Protein AF-A0A1I7V0J4-F1 (afdb_monomer)

Radius of gyration: 15.52 Å; Cα contacts (8 Å, |Δi|>4): 123; chains: 1; bounding box: 36×42×36 Å

Organism: NCBI:txid1561998

Solvent-accessible surface area (backbone atoms only — not comparable to full-atom values): 6630 Å² total; per-residue (Å²): 136,82,81,87,67,74,75,66,84,69,79,84,57,86,84,48,70,38,74,47,82,46,77,40,45,30,95,45,38,93,50,45,67,62,52,53,53,52,38,48,75,68,63,39,44,76,78,44,79,46,80,45,69,46,49,64,68,65,47,51,64,61,43,78,79,60,88,80,60,76,69,54,58,61,49,39,52,50,42,41,75,32,53,20,38,40,32,38,34,33,24,62,63,38,68,68,58,46,52,56,54,51,51,54,54,56,61,60,71,76,108

Mean predicted aligned error: 9.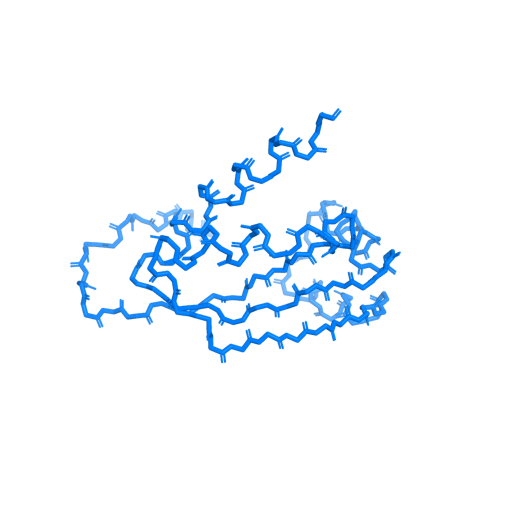18 Å

Structure (mmCIF, N/CA/C/O backbone):
data_AF-A0A1I7V0J4-F1
#
_entry.id   AF-A0A1I7V0J4-F1
#
loop_
_atom_site.group_PDB
_atom_site.id
_atom_site.type_symbol
_atom_site.label_atom_id
_atom_site.label_alt_id
_atom_site.label_comp_id
_atom_site.label_asym_id
_atom_site.label_entity_id
_atom_site.label_seq_id
_atom_site.pdbx_PDB_ins_code
_atom_site.Cartn_x
_atom_site.Cartn_y
_atom_site.Cartn_z
_atom_site.occupancy
_atom_site.B_iso_or_equiv
_atom_site.auth_seq_id
_atom_site.auth_comp_id
_atom_site.auth_asym_id
_atom_site.auth_atom_id
_atom_site.pdbx_PDB_model_num
ATOM 1 N N . MET A 1 1 ? 1.436 30.704 12.531 1.00 35.38 1 MET A N 1
ATOM 2 C CA . MET A 1 1 ? 1.407 29.754 13.664 1.00 35.38 1 MET A CA 1
ATOM 3 C C . MET A 1 1 ? 0.641 28.520 13.210 1.00 35.38 1 MET A C 1
ATOM 5 O O . MET A 1 1 ? -0.579 28.516 13.292 1.00 35.38 1 MET A O 1
ATOM 9 N N . TYR A 1 2 ? 1.328 27.527 12.644 1.00 38.53 2 TYR A N 1
ATOM 10 C CA . TYR A 1 2 ? 0.694 26.262 12.268 1.00 38.53 2 TYR A CA 1
ATOM 11 C C . TYR A 1 2 ? 0.599 25.384 13.513 1.00 38.53 2 TYR A C 1
ATOM 13 O O . TYR A 1 2 ? 1.601 25.118 14.174 1.00 38.53 2 TYR A O 1
ATOM 21 N N . ARG A 1 3 ? -0.628 25.012 13.879 1.00 37.53 3 ARG A N 1
ATOM 22 C CA . ARG A 1 3 ? -0.902 24.104 14.989 1.00 37.53 3 ARG A CA 1
ATOM 23 C C . ARG A 1 3 ? -0.342 22.730 14.640 1.00 37.53 3 ARG A C 1
ATOM 25 O O . ARG A 1 3 ? -0.909 22.011 13.827 1.00 37.53 3 ARG A O 1
ATOM 32 N N . SER A 1 4 ? 0.742 22.366 15.313 1.00 47.59 4 SER A N 1
ATOM 33 C CA . SER A 1 4 ? 1.170 20.988 15.536 1.00 47.59 4 SER A CA 1
ATOM 34 C C . SER A 1 4 ? 0.140 20.276 16.420 1.00 47.59 4 SER A C 1
ATOM 36 O O . SER A 1 4 ? 0.397 19.970 17.580 1.00 47.59 4 SER A O 1
ATOM 38 N N . GLU A 1 5 ? -1.065 20.053 15.906 1.00 39.56 5 GLU A N 1
ATOM 39 C CA . GLU A 1 5 ? -1.998 19.113 16.514 1.00 39.56 5 GLU A CA 1
ATOM 40 C C . GLU A 1 5 ? -1.743 17.759 15.861 1.00 39.56 5 GLU A C 1
ATOM 42 O O . GLU A 1 5 ? -2.429 17.352 14.929 1.00 39.56 5 GLU A O 1
ATOM 47 N N . ILE A 1 6 ? -0.718 17.063 16.372 1.00 46.78 6 ILE A N 1
ATOM 48 C CA . ILE A 1 6 ? -0.689 15.600 16.342 1.00 46.78 6 ILE A CA 1
ATOM 49 C C . ILE A 1 6 ? -2.062 15.195 16.852 1.00 46.78 6 ILE A C 1
ATOM 51 O O . ILE A 1 6 ? -2.374 15.417 18.027 1.00 46.78 6 ILE A O 1
ATOM 55 N N . SER A 1 7 ? -2.914 14.737 15.939 1.00 46.06 7 SER A N 1
ATOM 56 C CA . SER A 1 7 ? -4.286 14.381 16.241 1.00 46.06 7 SER A CA 1
ATOM 57 C C . SER A 1 7 ? -4.218 13.378 17.381 1.00 46.06 7 SER A C 1
ATOM 59 O O . SER A 1 7 ? -3.723 12.263 17.214 1.00 46.06 7 SER A O 1
ATOM 61 N N . LYS A 1 8 ? -4.623 13.812 18.581 1.00 43.84 8 LYS A N 1
ATOM 62 C CA . LYS A 1 8 ? -4.822 12.903 19.708 1.00 43.84 8 LYS A CA 1
ATOM 63 C C . LYS A 1 8 ? -5.669 11.744 19.178 1.00 43.84 8 LYS A C 1
ATOM 65 O O . LYS A 1 8 ? -6.575 12.034 18.391 1.00 43.84 8 LYS A O 1
ATOM 70 N N . PRO A 1 9 ? -5.401 10.482 19.564 1.00 49.00 9 PRO A N 1
ATOM 71 C CA . PRO A 1 9 ? -6.249 9.370 19.159 1.00 49.00 9 PRO A CA 1
ATOM 72 C C . PRO A 1 9 ? -7.684 9.750 19.521 1.00 49.00 9 PRO A C 1
ATOM 74 O O . PRO A 1 9 ? -8.005 9.948 20.696 1.00 49.00 9 PRO A O 1
ATOM 77 N N . GLN A 1 10 ? -8.494 10.023 18.495 1.00 53.41 10 GLN A N 1
ATOM 78 C CA . GLN A 1 10 ? -9.880 10.406 18.687 1.00 53.41 10 GLN A CA 1
ATOM 79 C C . GLN A 1 10 ? -10.542 9.228 19.393 1.00 53.41 10 GLN A C 1
ATOM 81 O O . GLN A 1 10 ? -10.367 8.083 18.981 1.00 53.41 10 GLN A O 1
ATOM 86 N N . LEU A 1 11 ? -11.223 9.525 20.501 1.00 49.06 11 LEU A N 1
ATOM 87 C CA . LEU A 1 11 ? -11.987 8.557 21.281 1.00 49.06 11 LEU A CA 1
ATOM 88 C C . LEU A 1 11 ? -12.774 7.638 20.340 1.00 49.06 11 LEU A C 1
ATOM 90 O O . LEU A 1 11 ? -13.520 8.114 19.484 1.00 49.06 11 LEU A O 1
ATOM 94 N N . GLU A 1 12 ? -12.539 6.337 20.506 1.00 53.78 12 GLU A N 1
ATOM 95 C CA . GLU A 1 12 ? -12.993 5.242 19.654 1.00 53.78 12 GLU A CA 1
ATOM 96 C C . GLU A 1 12 ? -14.500 5.312 19.389 1.00 53.78 12 GLU A C 1
ATOM 98 O O . GLU A 1 12 ? -15.322 4.852 20.181 1.00 53.78 12 GLU A O 1
ATOM 103 N N . ASN A 1 13 ? -14.880 5.856 18.236 1.00 51.06 13 ASN A N 1
ATOM 104 C CA . ASN A 1 13 ? -16.214 5.644 17.704 1.00 51.06 13 ASN A CA 1
ATOM 105 C C . ASN A 1 13 ? -16.163 4.347 16.894 1.00 51.06 13 ASN A C 1
ATOM 107 O O . ASN A 1 13 ? -15.797 4.352 15.722 1.00 51.06 13 ASN A O 1
ATOM 111 N N . SER A 1 14 ? -16.513 3.222 17.524 1.00 54.78 14 SER A N 1
ATOM 112 C CA . SER A 1 14 ? -16.486 1.882 16.903 1.00 54.78 14 SER A CA 1
ATOM 113 C C . SER A 1 14 ? -17.352 1.751 15.640 1.00 54.78 14 SER A C 1
ATOM 115 O O . SER A 1 14 ? -17.214 0.784 14.897 1.00 54.78 14 SER A O 1
ATOM 117 N N . ASN A 1 15 ? -18.209 2.741 15.372 1.00 60.75 15 ASN A N 1
ATOM 118 C CA . ASN A 1 15 ? -19.060 2.820 14.188 1.00 60.75 15 ASN A CA 1
ATOM 119 C C . ASN A 1 15 ? -18.426 3.575 13.005 1.00 60.75 15 ASN A C 1
ATOM 121 O O . ASN A 1 15 ? -19.000 3.569 11.916 1.00 60.75 15 ASN A O 1
ATOM 125 N N . LEU A 1 16 ? -17.277 4.238 13.184 1.00 71.62 16 LEU A N 1
ATOM 126 C CA . LEU A 1 16 ? -16.562 4.870 12.075 1.00 71.62 16 LEU A CA 1
ATOM 127 C C . LEU A 1 16 ? -15.712 3.816 11.355 1.00 71.62 16 LEU A C 1
ATOM 129 O O . LEU A 1 16 ? -14.866 3.141 11.948 1.00 71.62 16 LEU A O 1
ATOM 133 N N . ILE A 1 17 ? -15.987 3.651 10.062 1.00 84.38 17 ILE A N 1
ATOM 134 C CA . ILE A 1 17 ? -15.196 2.824 9.155 1.00 84.38 17 ILE A CA 1
ATOM 135 C C . ILE A 1 17 ? -14.278 3.772 8.390 1.00 84.38 17 ILE A C 1
ATOM 137 O O . ILE A 1 17 ? -14.728 4.484 7.490 1.00 84.38 17 ILE A O 1
ATOM 141 N N . ASP A 1 18 ? -12.995 3.764 8.739 1.00 89.25 18 ASP A N 1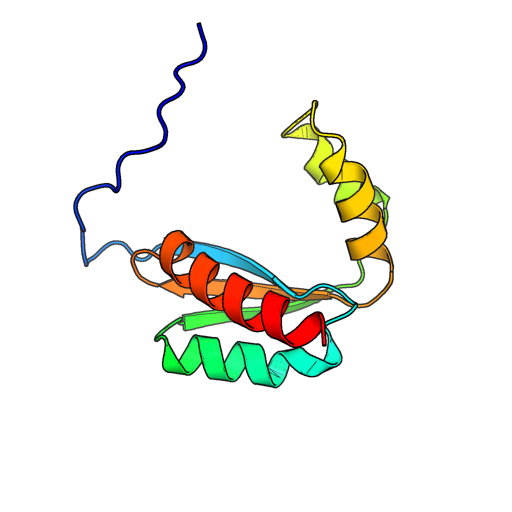
ATOM 142 C CA . ASP A 1 18 ? -11.987 4.518 8.004 1.00 89.25 18 ASP A CA 1
ATOM 143 C C . ASP A 1 18 ? -11.675 3.808 6.690 1.00 89.25 18 ASP A C 1
ATOM 145 O O . ASP A 1 18 ? -11.677 2.574 6.617 1.00 89.25 18 ASP A O 1
ATOM 149 N N . ARG A 1 19 ? -11.361 4.589 5.655 1.00 93.00 19 ARG A N 1
ATOM 150 C CA . ARG A 1 19 ? -10.846 4.087 4.380 1.00 93.00 19 ARG A CA 1
ATOM 151 C C . ARG A 1 19 ? -9.465 4.653 4.129 1.00 93.00 19 ARG A C 1
ATOM 153 O O . ARG A 1 19 ? -9.261 5.857 4.248 1.00 93.00 19 ARG A O 1
ATOM 160 N N . ILE A 1 20 ? -8.538 3.782 3.763 1.00 93.25 20 ILE A N 1
ATOM 161 C CA . ILE A 1 20 ? -7.153 4.145 3.476 1.00 93.25 20 ILE A CA 1
ATOM 162 C C . ILE A 1 20 ? -6.718 3.549 2.146 1.00 93.25 20 ILE A C 1
ATOM 164 O O . ILE A 1 20 ? -7.127 2.446 1.776 1.00 93.25 20 ILE A O 1
ATOM 168 N N . ILE A 1 21 ? -5.866 4.292 1.448 1.00 92.31 21 ILE A N 1
ATOM 169 C CA . ILE A 1 21 ? -5.157 3.805 0.271 1.00 92.31 21 ILE A CA 1
ATOM 170 C C . ILE A 1 21 ? -3.827 3.235 0.751 1.00 92.31 21 ILE A C 1
ATOM 172 O O . ILE A 1 21 ? -3.087 3.891 1.483 1.00 92.31 21 ILE A O 1
ATOM 176 N N . VAL A 1 22 ? -3.539 2.005 0.346 1.00 93.31 22 VAL A N 1
ATOM 177 C CA . VAL A 1 22 ? -2.289 1.310 0.650 1.00 93.31 22 VAL A CA 1
ATOM 178 C C . VAL A 1 22 ? -1.593 1.003 -0.660 1.00 93.31 22 VAL A C 1
ATOM 180 O O . VAL A 1 22 ? -2.221 0.524 -1.604 1.00 93.31 22 VAL A O 1
ATOM 183 N N . ILE A 1 23 ? -0.293 1.269 -0.705 1.00 92.69 23 ILE A N 1
ATOM 184 C CA . ILE A 1 23 ? 0.542 0.999 -1.870 1.00 92.69 23 ILE A CA 1
ATOM 185 C C . ILE A 1 23 ? 1.571 -0.055 -1.478 1.00 92.69 23 ILE A C 1
ATOM 187 O O . ILE A 1 23 ? 2.372 0.163 -0.570 1.00 92.69 23 ILE A O 1
ATOM 191 N N . ILE A 1 24 ? 1.553 -1.195 -2.161 1.00 93.56 24 ILE A N 1
ATOM 192 C CA . ILE A 1 24 ? 2.651 -2.161 -2.133 1.00 93.56 24 ILE A CA 1
ATOM 193 C C . ILE A 1 24 ? 3.595 -1.770 -3.263 1.00 93.56 24 ILE A C 1
ATOM 195 O O . ILE A 1 24 ? 3.208 -1.783 -4.434 1.00 93.56 24 ILE A O 1
ATOM 199 N N . LEU A 1 25 ? 4.807 -1.381 -2.879 1.00 91.31 25 LEU A N 1
ATOM 200 C CA . LEU A 1 25 ? 5.847 -0.902 -3.785 1.00 91.31 25 LEU A CA 1
ATOM 201 C C . LEU A 1 25 ? 6.355 -2.017 -4.718 1.00 91.31 25 LEU A C 1
ATOM 203 O O . LEU A 1 25 ? 6.187 -3.199 -4.399 1.00 91.31 25 LEU A O 1
ATOM 207 N N . PRO A 1 26 ? 7.020 -1.669 -5.837 1.00 92.69 26 PRO A N 1
ATOM 208 C CA . PRO A 1 26 ? 7.457 -2.639 -6.840 1.00 92.69 26 PRO A CA 1
ATOM 209 C C . PRO A 1 26 ? 8.362 -3.737 -6.293 1.00 92.69 26 PRO A C 1
ATOM 211 O O . PRO A 1 26 ? 8.210 -4.906 -6.645 1.00 92.69 26 PRO A O 1
ATOM 214 N N . ASN A 1 27 ? 9.248 -3.388 -5.362 1.00 88.94 27 ASN A N 1
ATOM 215 C CA . ASN A 1 27 ? 10.146 -4.335 -4.708 1.00 88.94 27 ASN A CA 1
ATOM 216 C C . ASN A 1 27 ? 9.419 -5.384 -3.844 1.00 88.94 27 ASN A C 1
ATOM 218 O O . ASN A 1 27 ? 10.005 -6.415 -3.538 1.00 88.94 27 ASN A O 1
ATOM 222 N N . TYR A 1 28 ? 8.148 -5.158 -3.501 1.00 87.31 28 TYR A N 1
ATOM 223 C CA . TYR A 1 28 ? 7.299 -6.093 -2.753 1.00 87.31 28 TYR A CA 1
ATOM 224 C C . TYR A 1 28 ? 6.128 -6.624 -3.568 1.00 87.31 28 TYR A C 1
ATOM 226 O O . TYR A 1 28 ? 5.246 -7.289 -3.022 1.00 87.31 28 TYR A O 1
ATOM 234 N N . PHE A 1 29 ? 6.094 -6.341 -4.872 1.00 89.44 29 PHE A N 1
ATOM 235 C CA . PHE A 1 29 ? 4.953 -6.683 -5.703 1.00 89.44 29 PHE A CA 1
ATOM 236 C C . PHE A 1 29 ? 4.658 -8.181 -5.639 1.00 89.44 29 PHE A C 1
ATOM 238 O O . PHE A 1 29 ? 3.548 -8.564 -5.308 1.00 89.44 29 PHE A O 1
ATOM 245 N N . TYR A 1 30 ? 5.648 -9.051 -5.832 1.00 87.88 30 TYR A N 1
ATOM 246 C CA . TYR A 1 30 ? 5.421 -10.503 -5.827 1.00 87.88 30 TYR A CA 1
ATOM 247 C C . TYR A 1 30 ? 5.106 -11.101 -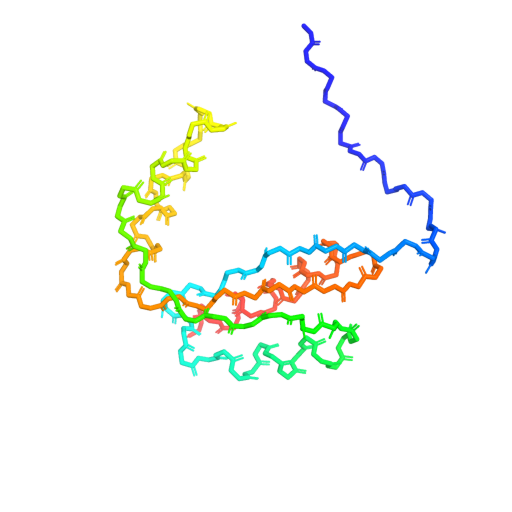4.447 1.00 87.88 30 TYR A C 1
ATOM 249 O O . TYR A 1 30 ? 4.688 -12.252 -4.361 1.00 87.88 30 TYR A O 1
ATOM 257 N N . GLU A 1 31 ? 5.237 -10.321 -3.374 1.00 89.06 31 GLU A N 1
ATOM 258 C CA . GLU A 1 31 ? 4.897 -10.730 -2.010 1.00 89.06 31 GLU A CA 1
ATOM 259 C C . GLU A 1 31 ? 3.491 -10.281 -1.589 1.00 89.06 31 GLU A C 1
ATOM 261 O O . GLU A 1 31 ? 3.088 -10.515 -0.442 1.00 89.06 31 GLU A O 1
ATOM 266 N N . TYR A 1 32 ? 2.715 -9.668 -2.500 1.00 91.69 32 TYR A N 1
ATOM 267 C CA . TYR A 1 32 ? 1.415 -9.083 -2.166 1.00 91.69 32 TYR A CA 1
ATOM 268 C C . TYR A 1 32 ? 0.466 -10.093 -1.508 1.00 91.69 32 TYR A C 1
ATOM 270 O O . TYR A 1 32 ? -0.300 -9.706 -0.631 1.00 91.69 32 TYR A O 1
ATOM 278 N N . ASP A 1 33 ? 0.509 -11.379 -1.874 1.00 94.12 33 ASP A N 1
ATOM 279 C CA . ASP A 1 33 ? -0.381 -12.398 -1.300 1.00 94.12 33 ASP A CA 1
ATOM 280 C C . ASP A 1 33 ? -0.204 -12.531 0.215 1.00 94.12 33 ASP A C 1
ATOM 282 O O . ASP A 1 33 ? -1.187 -12.654 0.950 1.00 94.12 33 ASP A O 1
ATOM 286 N N . SER A 1 34 ? 1.037 -12.432 0.701 1.00 93.75 34 SER A N 1
ATOM 287 C CA . SER A 1 34 ? 1.329 -12.463 2.136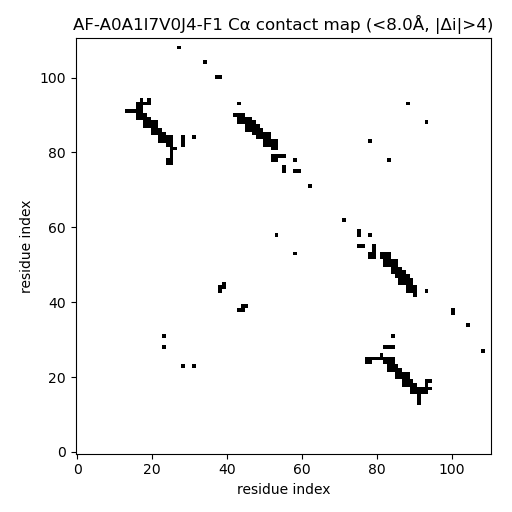 1.00 93.75 34 SER A CA 1
ATOM 288 C C . SER A 1 34 ? 0.712 -11.260 2.857 1.00 93.75 34 SER A C 1
ATOM 290 O O . SER A 1 34 ? 0.104 -11.415 3.920 1.00 93.75 34 SER A O 1
ATOM 292 N N . VAL A 1 35 ? 0.785 -10.078 2.236 1.00 94.19 35 VAL A N 1
ATOM 293 C CA . VAL A 1 35 ? 0.191 -8.837 2.742 1.00 94.19 35 VAL A CA 1
ATOM 294 C C . VAL A 1 35 ? -1.330 -8.964 2.778 1.00 94.19 35 VAL A C 1
ATOM 296 O O . VAL A 1 35 ? -1.941 -8.708 3.812 1.00 94.19 35 VAL A O 1
ATOM 299 N N . LEU A 1 36 ? -1.963 -9.431 1.698 1.00 95.31 36 LEU A N 1
ATOM 300 C CA . LEU A 1 36 ? -3.422 -9.594 1.628 1.00 95.31 36 LEU A CA 1
ATOM 301 C C . LEU A 1 36 ? -3.948 -10.586 2.675 1.00 95.31 36 LEU A C 1
ATOM 303 O O . LEU A 1 36 ? -4.972 -10.332 3.319 1.00 95.31 36 LEU A O 1
ATOM 307 N N . GLN A 1 37 ? -3.237 -11.695 2.890 1.00 95.94 37 GLN A N 1
ATOM 308 C CA . GLN A 1 37 ? -3.568 -12.647 3.950 1.00 95.94 37 GLN A CA 1
ATOM 309 C C . GLN A 1 37 ? -3.447 -12.007 5.338 1.00 95.94 37 GLN A C 1
ATOM 311 O O . GLN A 1 37 ? -4.315 -12.217 6.189 1.00 95.94 37 GLN A O 1
ATOM 316 N N . HIS A 1 38 ? -2.402 -11.211 5.574 1.00 95.81 38 HIS A N 1
ATOM 317 C CA . HIS A 1 38 ? -2.197 -10.525 6.846 1.00 95.81 38 HIS A CA 1
ATOM 318 C C . HIS A 1 38 ? -3.269 -9.449 7.101 1.00 95.81 38 HIS A C 1
ATOM 320 O O . HIS A 1 38 ? -3.803 -9.366 8.209 1.00 95.81 38 HIS A O 1
ATOM 326 N N . LEU A 1 39 ? -3.668 -8.699 6.070 1.00 96.12 39 LEU A N 1
ATOM 327 C CA . LEU A 1 39 ? -4.773 -7.736 6.124 1.00 96.12 39 LEU A CA 1
ATOM 328 C C . LEU A 1 39 ? -6.102 -8.411 6.474 1.00 96.12 39 LEU A C 1
ATOM 330 O O . LEU A 1 39 ? -6.802 -7.968 7.387 1.00 96.12 39 LEU A O 1
ATOM 334 N N . THR A 1 40 ? -6.413 -9.524 5.808 1.00 95.50 40 THR A N 1
ATOM 335 C CA . THR A 1 40 ? -7.646 -10.289 6.049 1.00 95.50 40 THR A CA 1
ATOM 336 C C . THR A 1 40 ? -7.697 -10.828 7.482 1.00 95.50 40 THR A C 1
ATOM 338 O O . THR A 1 40 ? -8.713 -10.688 8.164 1.00 95.50 40 THR A O 1
ATOM 341 N N . LYS A 1 41 ? -6.583 -11.380 7.992 1.00 96.62 41 LYS A N 1
ATOM 342 C CA . LYS A 1 41 ? -6.467 -11.848 9.389 1.00 96.62 41 LYS A CA 1
ATOM 343 C C . LYS A 1 41 ? -6.690 -10.723 10.404 1.00 96.62 41 LYS A C 1
ATOM 345 O O . LYS A 1 41 ? -7.302 -10.950 11.444 1.00 96.62 41 LYS A O 1
ATOM 350 N N . ASN A 1 42 ? -6.254 -9.510 10.075 1.00 95.19 42 ASN A N 1
ATOM 351 C CA . ASN A 1 42 ? -6.456 -8.308 10.881 1.00 95.19 42 ASN A CA 1
ATOM 352 C C . ASN A 1 42 ? -7.769 -7.576 10.559 1.00 95.19 42 ASN A C 1
ATOM 354 O O . ASN A 1 42 ? -7.899 -6.391 10.849 1.00 95.19 42 ASN A O 1
ATOM 358 N N . LYS A 1 43 ? -8.763 -8.260 9.980 1.00 95.12 43 LYS A N 1
ATOM 359 C CA . LYS A 1 43 ? -10.120 -7.726 9.770 1.00 95.12 43 LYS A CA 1
ATOM 360 C C . LYS A 1 43 ? -10.177 -6.458 8.904 1.00 95.12 43 LYS A C 1
ATOM 362 O O . LYS A 1 43 ? -11.125 -5.684 9.023 1.00 95.12 43 LYS A O 1
ATOM 367 N N . PHE A 1 44 ? -9.194 -6.232 8.034 1.00 96.06 44 PHE A N 1
ATOM 368 C CA . PHE A 1 44 ? -9.331 -5.223 6.988 1.00 96.06 44 PHE A CA 1
ATOM 369 C C . PHE A 1 44 ? -10.257 -5.744 5.891 1.00 96.06 44 PHE A C 1
ATOM 371 O O . PHE A 1 44 ? -10.054 -6.834 5.358 1.00 96.06 44 PHE A O 1
ATOM 378 N N . GLY A 1 45 ? -11.256 -4.945 5.527 1.00 95.31 45 GLY A N 1
ATOM 379 C CA . GLY A 1 45 ? -12.011 -5.148 4.299 1.00 95.31 45 GLY A CA 1
ATOM 380 C C . GLY A 1 45 ? -11.232 -4.571 3.123 1.00 95.31 45 GLY A C 1
ATOM 381 O O . GLY A 1 45 ? -10.936 -3.379 3.119 1.00 95.31 45 GLY A O 1
ATOM 382 N N . ILE A 1 46 ? -10.907 -5.392 2.129 1.00 95.94 46 ILE A N 1
ATOM 383 C CA . ILE A 1 46 ? -10.318 -4.920 0.871 1.00 95.94 46 ILE A CA 1
ATOM 384 C C . ILE A 1 46 ? -11.478 -4.578 -0.065 1.00 95.94 46 ILE A C 1
ATOM 386 O O . ILE A 1 46 ? -12.222 -5.461 -0.483 1.00 95.94 46 ILE A O 1
ATOM 390 N N . VAL A 1 47 ? -11.662 -3.288 -0.334 1.00 96.00 47 VAL A N 1
ATOM 391 C CA . VAL A 1 47 ? -12.729 -2.759 -1.195 1.00 96.00 47 VAL A CA 1
ATOM 392 C C . VAL A 1 47 ? -12.315 -2.839 -2.659 1.00 96.00 47 VAL A C 1
ATOM 394 O O . VAL A 1 47 ? -13.112 -3.230 -3.505 1.00 96.00 47 VAL A O 1
ATOM 397 N N . GLU A 1 48 ? -11.063 -2.489 -2.948 1.00 96.38 48 GLU A N 1
ATOM 398 C CA . GLU A 1 48 ? -10.517 -2.482 -4.302 1.00 96.38 48 GLU A CA 1
ATOM 399 C C . GLU A 1 48 ? -9.054 -2.929 -4.292 1.00 96.38 48 GLU A C 1
ATOM 401 O O . GLU A 1 48 ? -8.321 -2.667 -3.334 1.00 96.38 48 GLU A O 1
ATOM 406 N N . LYS A 1 49 ? -8.643 -3.606 -5.367 1.00 96.00 49 LYS A N 1
ATOM 407 C CA . LYS A 1 49 ? -7.272 -4.044 -5.625 1.00 96.00 49 LYS A CA 1
ATOM 408 C C . LYS A 1 49 ? -6.947 -3.805 -7.095 1.00 96.00 49 LYS A C 1
ATOM 410 O O . LYS A 1 49 ? -7.574 -4.415 -7.958 1.00 96.00 49 LYS A O 1
ATOM 415 N N . THR A 1 50 ? -5.923 -3.000 -7.360 1.00 96.44 50 THR A N 1
ATOM 416 C CA . THR A 1 50 ? -5.533 -2.609 -8.718 1.00 96.44 50 THR A CA 1
ATOM 417 C C . THR A 1 50 ? -4.017 -2.640 -8.868 1.00 96.44 50 THR A C 1
ATOM 419 O O . THR A 1 50 ? -3.289 -2.132 -8.021 1.00 96.44 50 THR A O 1
ATOM 422 N N . VAL A 1 51 ? -3.525 -3.221 -9.963 1.00 95.75 51 VAL A N 1
ATOM 423 C CA . VAL A 1 51 ? -2.106 -3.129 -10.336 1.00 95.75 51 VAL A CA 1
ATOM 424 C C . VAL A 1 51 ? -1.902 -1.844 -11.126 1.00 95.75 51 VAL A C 1
ATOM 426 O O . VAL A 1 51 ? -2.629 -1.597 -12.088 1.00 95.75 51 VAL A O 1
ATOM 429 N N . LYS A 1 52 ? -0.918 -1.030 -10.738 1.00 92.75 52 LYS A N 1
ATOM 430 C CA . LYS A 1 52 ? -0.590 0.218 -11.434 1.00 92.75 52 LYS A CA 1
ATOM 431 C C . LYS A 1 52 ? 0.916 0.357 -11.610 1.00 92.75 52 LYS A C 1
ATOM 433 O O . LYS A 1 52 ? 1.667 0.193 -10.655 1.00 92.75 52 LYS A O 1
ATOM 438 N N . ASN A 1 53 ? 1.332 0.721 -12.818 1.00 92.44 53 ASN A N 1
ATOM 439 C CA . ASN A 1 53 ? 2.681 1.209 -13.088 1.00 92.44 53 ASN A CA 1
ATOM 440 C C . ASN A 1 53 ? 2.613 2.732 -13.048 1.00 92.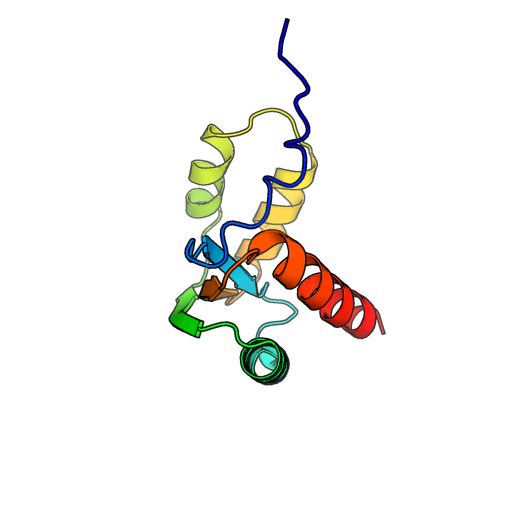44 53 ASN A C 1
ATOM 442 O O . ASN A 1 53 ? 1.933 3.326 -13.889 1.00 92.44 53 ASN A O 1
ATOM 446 N N . PHE A 1 54 ? 3.249 3.351 -12.059 1.00 88.94 54 PHE A N 1
ATOM 447 C CA . PHE A 1 54 ? 3.285 4.805 -11.972 1.00 88.94 54 PHE A CA 1
ATOM 448 C C . PHE A 1 54 ? 4.300 5.358 -12.960 1.00 88.94 54 PHE A C 1
ATOM 450 O O . PHE A 1 54 ? 5.408 4.840 -13.088 1.00 88.94 54 PHE A O 1
ATOM 457 N N . LYS A 1 55 ? 3.914 6.418 -13.666 1.00 86.56 55 LYS A N 1
ATOM 458 C CA . LYS A 1 55 ? 4.872 7.269 -14.364 1.00 86.56 55 LYS A CA 1
ATOM 459 C C . LYS A 1 55 ? 5.392 8.327 -13.389 1.00 86.56 55 LYS A C 1
ATOM 461 O O . LYS A 1 55 ? 4.635 8.744 -12.511 1.00 86.56 55 LYS A O 1
ATOM 466 N N . PRO A 1 56 ? 6.617 8.840 -13.583 1.00 80.06 56 PRO A N 1
ATOM 467 C CA . PRO A 1 56 ? 7.128 9.950 -12.782 1.00 80.06 56 PRO A CA 1
ATOM 468 C C . PRO A 1 56 ? 6.155 11.138 -12.716 1.00 80.06 56 PRO A C 1
ATOM 470 O O . PRO A 1 56 ? 5.954 11.707 -11.646 1.00 80.06 56 PRO A O 1
ATOM 473 N N . ASP A 1 57 ? 5.480 11.447 -13.829 1.00 80.69 57 ASP A N 1
ATOM 474 C CA . ASP A 1 57 ? 4.475 12.515 -13.908 1.00 80.69 57 ASP A CA 1
ATOM 475 C C . ASP A 1 57 ? 3.259 12.264 -12.999 1.00 80.69 57 ASP A C 1
ATOM 477 O O . ASP A 1 57 ? 2.801 13.193 -12.336 1.00 80.69 57 ASP A O 1
ATOM 481 N N . ASP A 1 58 ? 2.789 11.012 -12.885 1.00 78.56 58 ASP A N 1
ATOM 482 C CA . ASP A 1 58 ? 1.672 10.651 -11.995 1.00 78.56 58 ASP A CA 1
ATOM 483 C C . ASP A 1 58 ? 2.025 10.944 -10.528 1.00 78.56 58 ASP A C 1
ATOM 485 O O . ASP A 1 58 ? 1.180 11.367 -9.740 1.00 78.56 58 ASP A O 1
ATOM 489 N N . VAL A 1 59 ? 3.286 10.707 -10.150 1.00 74.00 59 VAL A N 1
ATOM 490 C CA . VAL A 1 59 ? 3.768 10.957 -8.787 1.00 74.00 59 VAL A CA 1
ATOM 491 C C . VAL A 1 59 ? 4.024 12.447 -8.564 1.00 74.00 59 VAL A C 1
ATOM 493 O O . VAL A 1 59 ? 3.825 12.939 -7.456 1.00 74.00 59 VAL A O 1
ATOM 496 N N . MET A 1 60 ? 4.421 13.193 -9.603 1.00 70.50 60 MET A N 1
ATOM 497 C CA . MET A 1 60 ? 4.594 14.647 -9.524 1.00 70.50 60 MET A CA 1
ATOM 498 C C . MET A 1 60 ? 3.302 15.392 -9.190 1.00 70.50 60 MET A C 1
ATOM 500 O O . MET A 1 60 ? 3.355 16.372 -8.451 1.00 70.50 60 MET A O 1
ATOM 504 N N . GLU A 1 61 ? 2.145 14.913 -9.644 1.00 72.12 61 GLU A N 1
ATOM 505 C CA . GLU A 1 61 ? 0.857 15.494 -9.246 1.00 72.12 61 GLU A CA 1
ATOM 506 C C . GLU A 1 61 ? 0.621 15.385 -7.731 1.00 72.12 61 GLU A C 1
ATOM 508 O O . GLU A 1 61 ? 0.112 16.324 -7.114 1.00 72.12 61 GLU A O 1
ATOM 513 N N . TRP A 1 62 ? 1.075 14.297 -7.099 1.00 70.12 62 TRP A N 1
ATOM 514 C CA . TRP A 1 62 ? 0.990 14.121 -5.644 1.00 70.12 62 TRP A CA 1
ATOM 515 C C . TRP A 1 62 ? 1.945 15.053 -4.883 1.00 70.12 62 TRP A C 1
ATOM 517 O O . TRP A 1 62 ? 1.654 15.427 -3.748 1.00 70.12 62 TRP A O 1
ATOM 527 N N . LYS A 1 63 ? 3.037 15.506 -5.522 1.00 62.25 63 LYS A N 1
ATOM 528 C CA . LYS A 1 63 ? 3.993 16.484 -4.959 1.00 62.25 63 LYS A CA 1
ATOM 529 C C . LYS A 1 63 ? 3.382 17.868 -4.744 1.00 62.25 63 LYS A C 1
ATOM 531 O O . LYS A 1 63 ? 3.865 18.621 -3.906 1.00 62.25 63 LYS A O 1
ATOM 536 N N . SER A 1 64 ? 2.324 18.219 -5.481 1.00 54.06 64 SER A N 1
ATOM 537 C CA . SER A 1 64 ? 1.679 19.538 -5.369 1.00 54.06 64 SER A CA 1
ATOM 538 C C . SER A 1 64 ? 0.982 19.771 -4.017 1.00 54.06 64 SER A C 1
ATOM 540 O O . SER A 1 64 ? 0.654 20.912 -3.692 1.00 54.06 64 SER A O 1
ATOM 542 N N . ALA A 1 65 ? 0.794 18.710 -3.222 1.00 58.28 65 ALA A N 1
ATOM 543 C CA . ALA A 1 65 ? 0.121 18.760 -1.929 1.00 58.28 65 ALA A CA 1
ATOM 544 C C . ALA A 1 65 ? 1.064 18.923 -0.718 1.00 58.28 65 ALA A C 1
ATOM 546 O O . ALA A 1 65 ? 0.579 19.320 0.338 1.00 58.28 65 ALA A O 1
ATOM 547 N N . ASP A 1 66 ? 2.374 18.659 -0.844 1.00 51.75 66 ASP A N 1
ATOM 548 C CA . ASP A 1 66 ? 3.334 18.775 0.269 1.00 51.75 66 ASP A CA 1
ATOM 549 C C . ASP A 1 66 ? 4.746 19.090 -0.266 1.00 51.75 66 ASP A C 1
ATOM 551 O O . ASP A 1 66 ? 5.429 18.244 -0.842 1.00 51.75 66 ASP A O 1
ATOM 555 N N . LEU A 1 67 ? 5.161 20.355 -0.154 1.00 46.62 67 LEU A N 1
ATOM 556 C CA . LEU A 1 67 ? 6.227 20.955 -0.973 1.00 46.62 67 LEU A CA 1
ATOM 557 C C . LEU A 1 67 ? 7.647 20.928 -0.372 1.00 46.62 67 LEU A C 1
ATOM 559 O O . LEU A 1 67 ? 8.531 21.563 -0.940 1.00 46.62 67 LEU A O 1
ATOM 563 N N . GLU A 1 68 ? 7.921 20.226 0.735 1.00 51.94 68 GLU A N 1
ATOM 564 C CA . GLU A 1 68 ? 9.203 20.426 1.452 1.00 51.94 68 GLU A CA 1
ATOM 565 C C . GLU A 1 68 ? 9.994 19.182 1.904 1.00 51.94 68 GLU A C 1
ATOM 567 O O . GLU A 1 68 ? 11.063 19.349 2.492 1.00 51.94 68 GLU A O 1
ATOM 572 N N . SER A 1 69 ? 9.589 17.939 1.615 1.00 53.78 69 SER A N 1
ATOM 573 C CA . SER A 1 69 ? 10.374 16.764 2.049 1.00 53.78 69 SER A CA 1
ATOM 574 C C . SER A 1 69 ? 11.202 16.128 0.922 1.00 53.78 69 SER A C 1
ATOM 576 O O . SER A 1 69 ? 10.686 15.693 -0.107 1.00 53.78 69 SER A O 1
ATOM 578 N N . GLN A 1 70 ? 12.523 16.036 1.134 1.00 50.94 70 GLN A N 1
ATOM 579 C CA . GLN A 1 70 ? 13.460 15.298 0.266 1.00 50.94 70 GLN A CA 1
ATOM 580 C C . GLN A 1 70 ? 13.042 13.827 0.061 1.00 50.94 70 GLN A C 1
ATOM 582 O O . GLN A 1 70 ? 13.291 13.270 -1.007 1.00 50.94 70 GLN A O 1
ATOM 587 N N . ASP A 1 71 ? 12.316 13.251 1.025 1.00 60.31 71 ASP A N 1
ATOM 588 C CA . ASP A 1 71 ? 11.760 11.889 0.994 1.00 60.31 71 ASP A CA 1
ATOM 589 C C . ASP A 1 71 ? 10.841 11.615 -0.213 1.00 60.31 71 ASP A C 1
ATOM 591 O O . ASP A 1 71 ? 10.654 10.468 -0.623 1.00 60.31 71 ASP A O 1
ATOM 595 N N . VAL A 1 72 ? 10.260 12.656 -0.818 1.00 57.66 72 VAL A N 1
ATOM 596 C CA . VAL A 1 72 ? 9.294 12.508 -1.919 1.00 57.66 72 VAL A CA 1
ATOM 597 C C . VAL A 1 72 ? 9.973 12.170 -3.251 1.00 57.66 72 VAL A C 1
ATOM 599 O O . VAL A 1 72 ? 9.368 11.502 -4.093 1.00 57.66 72 VAL A O 1
ATOM 602 N N . TRP A 1 73 ? 11.228 12.584 -3.459 1.00 60.31 73 TRP A N 1
ATOM 603 C CA . TRP A 1 73 ? 11.982 12.208 -4.662 1.00 60.31 73 TRP A CA 1
ATOM 604 C C . TRP A 1 73 ? 12.350 10.726 -4.640 1.00 60.31 73 TRP A C 1
ATOM 606 O O . TRP A 1 73 ? 12.064 10.023 -5.607 1.00 60.31 73 TRP A O 1
ATOM 616 N N . GLU A 1 74 ? 12.841 10.225 -3.504 1.00 70.25 74 GLU A N 1
ATOM 617 C CA . GLU A 1 74 ? 13.098 8.791 -3.326 1.00 70.25 74 GLU A CA 1
ATOM 618 C C . GLU A 1 74 ? 11.816 7.957 -3.451 1.00 70.25 74 GLU A C 1
ATOM 620 O O . GLU A 1 74 ? 11.835 6.863 -4.014 1.00 70.25 74 GLU A O 1
ATOM 625 N N . LEU A 1 75 ? 10.677 8.462 -2.966 1.00 73.94 75 LEU A N 1
ATOM 626 C CA . LEU A 1 75 ? 9.392 7.785 -3.133 1.00 73.94 75 LEU A CA 1
ATOM 627 C C . LEU A 1 75 ? 8.963 7.716 -4.608 1.00 73.94 75 LEU A C 1
ATOM 629 O O . LEU A 1 75 ? 8.439 6.692 -5.042 1.00 73.94 75 LEU A O 1
ATOM 633 N N . SER A 1 76 ? 9.194 8.783 -5.377 1.00 75.56 76 SER A N 1
ATOM 634 C CA . SER A 1 76 ? 8.871 8.854 -6.807 1.00 75.56 76 SER A CA 1
ATOM 635 C C . SER A 1 76 ? 9.637 7.830 -7.632 1.00 75.56 76 SER A C 1
ATOM 637 O O . SER A 1 76 ? 9.031 7.156 -8.470 1.00 75.56 76 SER A O 1
ATOM 639 N N . ASP A 1 77 ? 10.936 7.696 -7.378 1.00 80.31 77 ASP A N 1
ATOM 640 C CA . ASP A 1 77 ? 11.777 6.721 -8.070 1.00 80.31 77 ASP A CA 1
ATOM 641 C C . ASP A 1 77 ? 11.309 5.302 -7.728 1.00 80.31 77 ASP A C 1
ATOM 643 O O . ASP A 1 77 ? 10.926 4.533 -8.611 1.00 80.31 77 ASP A O 1
ATOM 647 N N . ARG A 1 78 ? 11.140 5.014 -6.431 1.00 83.25 78 ARG A N 1
ATOM 648 C CA . ARG A 1 78 ? 10.678 3.704 -5.951 1.00 83.25 78 ARG A CA 1
ATOM 649 C C . ARG A 1 78 ? 9.304 3.305 -6.482 1.00 83.25 78 ARG A C 1
ATOM 651 O O . ARG A 1 78 ? 9.063 2.120 -6.676 1.00 83.25 78 ARG A O 1
ATOM 658 N N . LEU A 1 79 ? 8.383 4.249 -6.678 1.00 86.62 79 LEU A N 1
ATOM 659 C CA . LEU A 1 79 ? 7.053 3.974 -7.241 1.00 86.62 79 LEU A CA 1
ATOM 660 C C . LEU A 1 79 ? 7.096 3.684 -8.747 1.00 86.62 79 LEU A C 1
ATOM 662 O O . LEU A 1 79 ? 6.228 2.970 -9.250 1.00 86.62 79 LEU A O 1
ATOM 666 N N . SER A 1 80 ? 8.081 4.242 -9.452 1.00 87.62 80 SER A N 1
ATOM 667 C CA . SER A 1 80 ? 8.200 4.161 -10.913 1.00 87.62 80 SER A CA 1
ATOM 668 C C . SER A 1 80 ? 9.049 2.971 -11.386 1.00 87.62 80 SER A C 1
ATOM 670 O O . SER A 1 80 ? 9.007 2.628 -12.566 1.00 87.62 80 SER A O 1
ATOM 672 N N . ASP A 1 81 ? 9.769 2.305 -10.477 1.00 88.50 81 ASP A N 1
ATOM 673 C CA . ASP A 1 81 ? 10.670 1.176 -10.771 1.00 88.50 81 ASP A CA 1
ATOM 674 C C . ASP A 1 81 ? 9.963 -0.103 -11.262 1.00 88.50 81 ASP A C 1
ATOM 676 O O . ASP A 1 81 ? 10.611 -1.058 -11.698 1.00 88.50 81 ASP A O 1
ATOM 680 N N . GLY A 1 82 ? 8.631 -0.163 -11.206 1.00 90.94 82 GLY A N 1
ATOM 681 C CA . GLY A 1 82 ? 7.877 -1.322 -11.672 1.00 90.94 82 GLY A CA 1
ATOM 682 C C . GLY A 1 82 ? 6.404 -1.317 -11.258 1.00 90.94 82 GLY A C 1
ATOM 683 O O . GLY A 1 82 ? 5.857 -0.274 -10.894 1.00 90.94 82 GLY A O 1
ATOM 684 N N . PRO A 1 83 ? 5.729 -2.480 -11.324 1.00 94.25 83 PRO A N 1
ATOM 685 C CA . PRO A 1 83 ? 4.328 -2.586 -10.943 1.00 94.25 83 PRO A CA 1
ATOM 686 C C . PRO A 1 83 ? 4.134 -2.439 -9.440 1.00 94.25 83 PRO A C 1
ATOM 688 O O . PRO A 1 83 ? 4.727 -3.161 -8.650 1.00 94.25 83 PRO A O 1
ATOM 691 N N . CYS A 1 84 ? 3.234 -1.544 -9.049 1.00 94.44 84 CYS A N 1
ATOM 692 C CA . CYS A 1 84 ? 2.733 -1.419 -7.688 1.00 94.44 84 CYS A CA 1
ATOM 693 C C . CYS A 1 84 ? 1.374 -2.112 -7.550 1.00 94.44 84 CYS A C 1
ATOM 695 O O . CYS A 1 84 ? 0.590 -2.176 -8.503 1.00 94.44 84 CYS A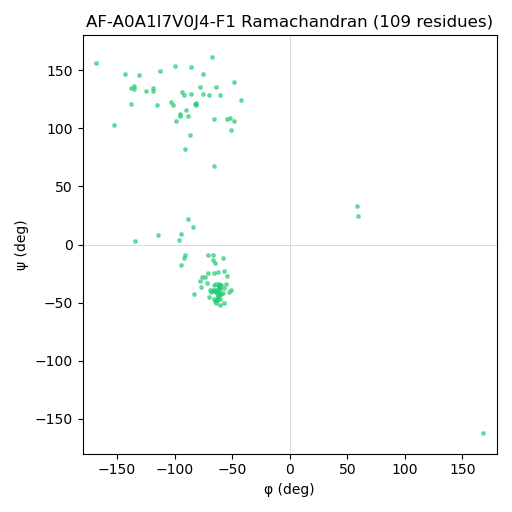 O 1
ATOM 697 N N . MET A 1 85 ? 1.046 -2.557 -6.337 1.00 95.62 85 MET A N 1
ATOM 698 C CA . MET A 1 85 ? -0.328 -2.920 -5.980 1.00 95.62 85 MET A CA 1
ATOM 699 C C . MET A 1 85 ? -0.964 -1.786 -5.180 1.00 95.62 85 MET A C 1
ATOM 701 O O . MET A 1 85 ? -0.496 -1.448 -4.096 1.00 95.62 85 MET A O 1
ATOM 705 N N . LEU A 1 86 ? -2.055 -1.233 -5.693 1.00 95.19 86 LEU A N 1
ATOM 706 C CA . LEU A 1 86 ? -2.923 -0.298 -4.994 1.00 95.19 86 LEU A CA 1
ATOM 707 C C . LEU A 1 86 ? -4.067 -1.055 -4.335 1.00 95.19 86 LEU A C 1
ATOM 709 O O . LEU A 1 86 ? -4.747 -1.850 -4.986 1.00 95.19 86 LEU A O 1
ATOM 713 N N . LEU A 1 87 ? -4.302 -0.777 -3.059 1.00 96.56 87 LEU A N 1
ATOM 714 C CA . LEU A 1 87 ? -5.414 -1.331 -2.300 1.00 96.56 87 LEU A CA 1
ATOM 715 C C . LEU A 1 87 ? -6.232 -0.197 -1.691 1.00 96.56 87 LEU A C 1
ATOM 717 O O . LEU A 1 87 ? -5.677 0.687 -1.036 1.00 96.56 87 LEU A O 1
ATOM 721 N N . LEU A 1 88 ? -7.552 -0.259 -1.850 1.00 95.81 88 LEU A N 1
ATOM 722 C CA . LEU A 1 88 ? -8.478 0.509 -1.026 1.00 95.81 88 LEU A CA 1
ATOM 723 C C . LEU A 1 88 ? -8.943 -0.394 0.111 1.00 95.81 88 LEU A C 1
ATOM 725 O O . LEU A 1 88 ? -9.675 -1.359 -0.111 1.00 95.81 88 LEU A O 1
ATOM 729 N N . CYS A 1 89 ? -8.515 -0.084 1.328 1.00 96.06 89 CYS A N 1
ATOM 730 C CA . CYS A 1 89 ? -8.798 -0.880 2.515 1.00 96.06 89 CYS A CA 1
ATOM 731 C C . CYS A 1 89 ? -9.715 -0.116 3.467 1.00 96.06 89 CYS A C 1
ATOM 733 O O . CYS A 1 89 ? -9.645 1.109 3.552 1.00 96.06 89 CYS A O 1
ATOM 735 N N . GLN A 1 90 ? -10.543 -0.839 4.219 1.00 94.62 90 GLN A N 1
ATOM 736 C CA . GLN A 1 90 ? -11.424 -0.253 5.220 1.00 94.62 90 GLN A CA 1
ATOM 737 C C . GLN A 1 90 ? -11.424 -1.036 6.535 1.00 94.62 90 GLN A C 1
ATOM 739 O O . GLN A 1 90 ? -11.459 -2.269 6.530 1.00 94.62 90 GLN A O 1
ATOM 744 N N . ARG A 1 91 ? -11.371 -0.315 7.658 1.00 92.12 91 ARG A N 1
ATOM 745 C CA . ARG A 1 91 ? -11.422 -0.845 9.033 1.00 92.12 91 ARG A CA 1
ATOM 746 C C . ARG A 1 91 ? -11.617 0.322 10.008 1.00 92.12 91 ARG A C 1
ATOM 748 O O . ARG A 1 91 ? -11.223 1.440 9.702 1.00 92.12 91 ARG A O 1
ATOM 755 N N . SER A 1 92 ? -12.163 0.087 11.195 1.00 89.50 92 SER A N 1
ATOM 756 C CA . SER A 1 92 ? -12.033 1.059 12.290 1.00 89.50 92 SER A CA 1
ATOM 757 C C . SER A 1 92 ? -10.564 1.201 12.704 1.00 89.50 92 SER A C 1
ATOM 759 O O . SER A 1 92 ? -9.869 0.189 12.829 1.00 89.50 92 SER A O 1
ATOM 761 N N . ASN A 1 93 ? -10.094 2.434 12.913 1.00 87.25 93 ASN A N 1
ATOM 762 C CA . ASN A 1 93 ? -8.693 2.753 13.216 1.00 87.25 93 ASN A CA 1
ATOM 763 C C . ASN A 1 93 ? -7.719 2.277 12.122 1.00 87.25 93 ASN A C 1
ATOM 765 O O . ASN A 1 93 ? -6.582 1.892 12.414 1.00 87.25 93 ASN A O 1
ATOM 769 N N . ALA A 1 94 ? -8.156 2.289 10.854 1.00 90.06 94 ALA A N 1
ATOM 770 C CA . ALA A 1 94 ? -7.426 1.675 9.741 1.00 90.06 94 ALA A CA 1
ATOM 771 C C . ALA A 1 94 ? -5.969 2.145 9.647 1.00 90.06 94 ALA A C 1
ATOM 773 O O . ALA A 1 94 ? -5.082 1.333 9.405 1.00 90.06 94 ALA A O 1
ATOM 774 N N . PHE A 1 95 ? -5.708 3.437 9.858 1.00 88.12 95 PHE A N 1
ATOM 775 C CA . PHE A 1 95 ? -4.362 3.996 9.743 1.00 88.12 95 PHE A CA 1
ATOM 776 C C . PHE A 1 95 ? -3.394 3.451 10.806 1.00 88.12 95 PHE A C 1
ATOM 778 O O . PHE A 1 95 ? -2.285 3.033 10.475 1.00 88.12 95 PHE A O 1
ATOM 785 N N . ILE A 1 96 ? -3.820 3.421 12.076 1.00 88.62 96 ILE A N 1
ATOM 786 C CA . ILE A 1 96 ? -2.998 2.936 13.198 1.00 88.62 96 ILE A CA 1
ATOM 787 C C . ILE A 1 96 ? -2.678 1.454 13.000 1.00 88.62 96 ILE A C 1
ATOM 789 O O . ILE A 1 96 ? -1.525 1.043 13.080 1.00 88.62 96 ILE A O 1
ATOM 793 N N . GLU A 1 97 ? -3.696 0.666 12.673 1.00 92.94 97 GLU A N 1
ATOM 794 C CA . GLU A 1 97 ? -3.566 -0.775 12.472 1.00 92.94 97 GLU A CA 1
ATOM 795 C C . GLU A 1 97 ? -2.710 -1.113 11.242 1.00 92.94 97 GLU A C 1
ATOM 797 O O . GLU A 1 97 ? -1.886 -2.027 11.275 1.00 92.94 97 GLU A O 1
ATOM 802 N N . MET A 1 98 ? -2.854 -0.348 10.155 1.00 94.38 98 MET A N 1
ATOM 803 C CA . MET A 1 98 ? -2.056 -0.537 8.943 1.00 94.38 98 MET A CA 1
ATOM 804 C C . MET A 1 98 ? -0.579 -0.235 9.186 1.00 94.38 98 ME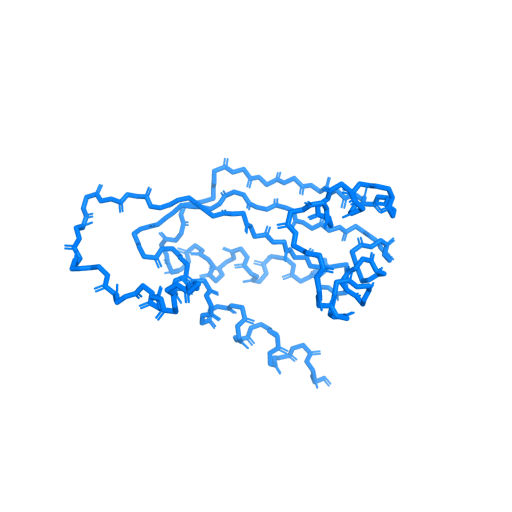T A C 1
ATOM 806 O O . MET A 1 98 ? 0.280 -0.909 8.623 1.00 94.38 98 MET A O 1
ATOM 810 N N . LYS A 1 99 ? -0.266 0.748 10.037 1.00 91.75 99 LYS A N 1
ATOM 811 C CA . LYS A 1 99 ? 1.118 1.091 10.377 1.00 91.75 99 LYS A CA 1
ATOM 812 C C . LYS A 1 99 ? 1.874 -0.107 10.960 1.00 91.75 99 LYS A C 1
ATOM 814 O O . LYS A 1 99 ? 3.021 -0.340 10.578 1.00 91.75 99 LYS A O 1
ATOM 819 N N . GLU A 1 100 ? 1.239 -0.886 11.833 1.00 92.69 100 GLU A N 1
ATOM 820 C CA . GLU A 1 100 ? 1.856 -2.083 12.419 1.00 92.69 100 GLU A CA 1
ATOM 821 C C . GLU A 1 100 ? 2.049 -3.199 11.381 1.00 92.69 100 GLU A C 1
ATOM 823 O O . GLU A 1 100 ? 3.108 -3.830 11.336 1.00 92.69 100 GLU A O 1
ATOM 828 N N . ILE A 1 101 ? 1.081 -3.389 10.478 1.00 93.50 101 ILE A N 1
ATOM 829 C CA . ILE A 1 101 ? 1.194 -4.348 9.368 1.00 93.50 101 ILE A CA 1
ATOM 830 C C . ILE A 1 101 ? 2.338 -3.954 8.425 1.00 93.50 101 ILE A C 1
ATOM 832 O O . ILE A 1 101 ? 3.188 -4.785 8.102 1.00 93.50 101 ILE A O 1
ATOM 836 N N . ALA A 1 102 ? 2.405 -2.683 8.025 1.00 92.12 102 ALA A N 1
ATOM 837 C CA . ALA A 1 102 ? 3.471 -2.167 7.173 1.00 92.12 102 ALA A CA 1
ATOM 838 C C . ALA A 1 102 ? 4.849 -2.348 7.826 1.00 92.12 102 ALA A C 1
ATOM 840 O O . ALA A 1 102 ? 5.787 -2.802 7.175 1.00 92.12 102 ALA A O 1
ATOM 841 N N . LYS A 1 103 ? 4.970 -2.070 9.131 1.00 91.00 103 LYS A N 1
ATOM 842 C CA . LYS A 1 103 ? 6.212 -2.274 9.890 1.00 91.00 103 LYS A CA 1
ATOM 843 C C . LYS A 1 103 ? 6.662 -3.737 9.884 1.00 91.00 103 LYS A C 1
ATOM 845 O O . LYS A 1 103 ? 7.849 -3.993 9.703 1.00 91.00 103 LYS A O 1
ATOM 850 N N . TYR A 1 104 ? 5.737 -4.683 10.054 1.00 92.12 104 TYR A N 1
ATOM 851 C CA . TYR A 1 104 ? 6.037 -6.116 9.995 1.00 92.12 104 TYR A CA 1
ATOM 852 C C . TYR A 1 104 ? 6.608 -6.528 8.632 1.00 92.12 104 TYR A C 1
ATOM 854 O O . TYR A 1 104 ? 7.683 -7.126 8.575 1.00 92.12 104 TYR A O 1
ATOM 862 N N . HIS A 1 105 ? 5.929 -6.171 7.538 1.00 90.19 105 HIS A N 1
ATOM 863 C CA . HIS A 1 105 ? 6.366 -6.559 6.193 1.00 90.19 105 HIS A CA 1
ATOM 864 C C . HIS A 1 105 ? 7.670 -5.865 5.788 1.00 90.19 105 HIS A C 1
ATOM 866 O O . HIS A 1 105 ? 8.578 -6.526 5.292 1.00 90.19 105 HIS A O 1
ATOM 872 N N . ASN A 1 106 ? 7.823 -4.575 6.101 1.00 86.81 106 ASN A N 1
ATOM 873 C CA . ASN A 1 106 ? 9.056 -3.842 5.812 1.00 86.81 106 ASN A CA 1
ATOM 874 C C . ASN A 1 106 ? 10.261 -4.394 6.594 1.00 86.81 106 ASN A C 1
ATOM 876 O O . ASN A 1 106 ? 11.370 -4.394 6.077 1.00 86.81 106 ASN A O 1
ATOM 880 N N . ALA A 1 107 ? 10.075 -4.893 7.821 1.00 86.62 107 ALA A N 1
ATOM 881 C CA . ALA A 1 107 ? 11.171 -5.469 8.604 1.00 86.62 107 ALA A CA 1
ATOM 882 C C . ALA A 1 107 ? 11.650 -6.833 8.074 1.00 86.62 107 ALA A C 1
ATOM 884 O O . ALA A 1 107 ? 12.829 -7.158 8.198 1.00 86.62 107 ALA A O 1
ATOM 885 N N . ILE A 1 108 ? 10.746 -7.640 7.513 1.00 79.50 108 ILE A N 1
ATOM 886 C CA . ILE A 1 108 ? 11.081 -8.965 6.963 1.00 79.50 108 ILE A CA 1
ATOM 887 C C . ILE A 1 108 ? 11.758 -8.832 5.604 1.00 79.50 108 ILE A C 1
ATOM 889 O O . ILE A 1 108 ? 12.696 -9.562 5.318 1.00 79.50 108 ILE A O 1
ATOM 893 N N . ALA A 1 109 ? 11.313 -7.865 4.818 1.00 66.69 109 ALA A N 1
ATOM 894 C CA . ALA A 1 109 ? 11.853 -7.527 3.517 1.00 66.69 109 ALA A CA 1
ATOM 895 C C . ALA A 1 109 ? 13.319 -7.052 3.496 1.00 66.69 109 ALA A C 1
ATOM 897 O O . ALA A 1 109 ? 13.978 -7.128 2.465 1.00 66.69 109 ALA A O 1
ATOM 898 N N . HIS A 1 110 ? 13.827 -6.523 4.612 1.00 56.47 110 HIS A N 1
ATOM 899 C CA . HIS A 1 110 ? 15.233 -6.125 4.754 1.00 56.47 110 HIS A CA 1
ATOM 900 C C . HIS A 1 110 ? 16.162 -7.299 5.138 1.00 56.47 110 HIS A C 1
ATOM 902 O O . HIS A 1 110 ? 17.281 -7.062 5.599 1.00 56.47 110 HIS A O 1
ATOM 908 N N . ARG A 1 111 ? 15.705 -8.549 4.995 1.00 43.41 111 ARG A N 1
ATOM 909 C CA . ARG A 1 111 ? 16.514 -9.770 5.136 1.00 43.41 111 ARG A CA 1
ATOM 910 C C . ARG A 1 111 ? 16.877 -10.335 3.774 1.00 43.41 111 ARG A C 1
ATOM 912 O O . ARG A 1 111 ? 17.999 -10.877 3.686 1.00 43.41 111 ARG A O 1
#

Sequence (111 aa):
MYRSEISKPQLENSNLIDRIIVIILPNYFYEYDSVLQHLTKNKFGIVEKTVKNFKPDDVMEWKSADLESQDVWELSDRLSDGPCMLLLCQRSNAFIEMKEIAKYHNAIAHR

pLDDT: mean 79.5, std 18.4, range [35.38, 96.62]

Foldseek 3Di:
DDDPCPPDPPPFPQPDKDKDKDKAWPLCAVVVVVLVVVCVVVVKDWPDKDKDQDDLVNLVVVCVVPPDDPVSVVVSCRSNVDIMIITTIIDRVCVVVVVVSCVVVVVVSVD

Nearest PDB structures (foldseek):
  8snb-assembly1_4K  TM=8.802E-01  e=6.833E-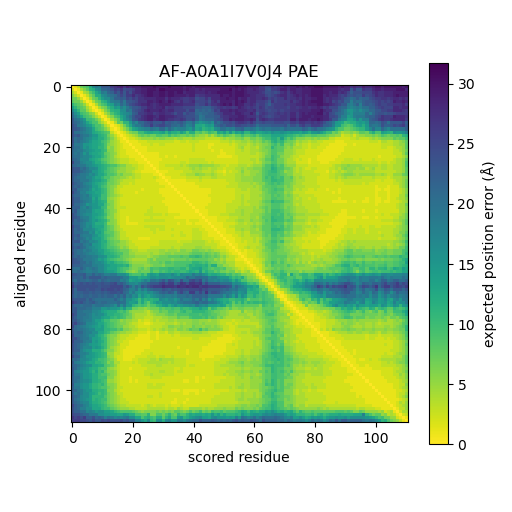04  Strongylocentrotus purpuratus
  8x2u-assembly1_M  TM=8.128E-01  e=4.374E-04  Mus musculus
  9cpc-assembly1_4W  TM=8.736E-01  e=1.138E-03  Sus scrofa
  8i7r-assembly1_D  TM=8.081E-01  e=1.138E-03  Mus musculus
  4kpc-assembly1_A  TM=8.329E-01  e=1.377E-03  Leishmania braziliensis

InterPro domains:
  IPR036850 Nucleoside diphosphate kinase-l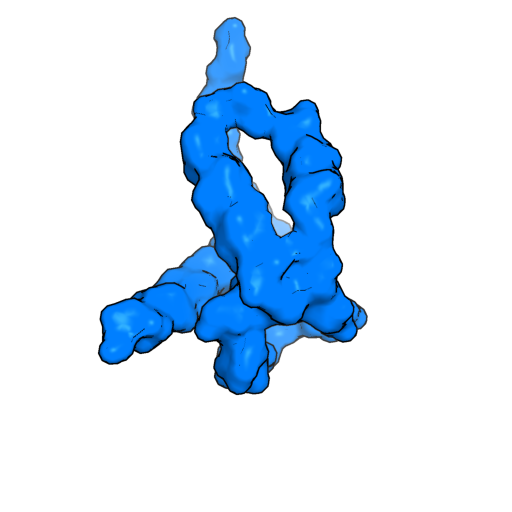ike domain superfamily [G3DSA:3.30.70.141] (11-110)
  IPR036850 Nucleoside diphosphate kinase-like domain superfamily [SSF54919] (17-107)

Secondary structure (DSSP, 8-state):
-------------TT--EEEEEEE-GGGGGGHHHHHHHHHHTT-EEEEEEEE---HHHHHHHHTT----THHHHHHHHHHSSPEEEEEEEETTHHHHHHHHHHHHHHHHT-